Protein AF-A0A3P7ZIC5-F1 (afdb_monomer)

Mean predicted aligned error: 7.97 Å

Structure (mmCIF, N/CA/C/O backbone):
data_AF-A0A3P7ZIC5-F1
#
_entry.id   AF-A0A3P7ZIC5-F1
#
loop_
_atom_site.group_PDB
_atom_site.id
_atom_site.type_symbol
_atom_site.label_atom_id
_atom_site.label_alt_id
_atom_site.label_comp_id
_atom_site.label_asym_id
_atom_site.label_entity_id
_atom_site.label_seq_id
_atom_site.pdbx_PDB_ins_code
_atom_site.Cartn_x
_atom_site.Cartn_y
_atom_site.Cartn_z
_atom_site.occupancy
_atom_site.B_iso_or_equiv
_atom_site.auth_seq_id
_atom_site.auth_comp_id
_atom_site.auth_asym_id
_atom_site.auth_atom_id
_atom_site.pdbx_PDB_model_num
ATOM 1 N N . MET A 1 1 ? 13.393 28.901 -10.222 1.00 36.53 1 MET A N 1
ATOM 2 C CA . MET A 1 1 ? 13.685 27.794 -9.285 1.00 36.53 1 MET A CA 1
ATOM 3 C C . MET A 1 1 ? 13.068 28.163 -7.948 1.00 36.53 1 MET A C 1
ATOM 5 O O . MET A 1 1 ? 13.699 28.869 -7.178 1.00 36.53 1 MET A O 1
ATOM 9 N N . GLU A 1 2 ? 11.817 27.776 -7.706 1.00 38.22 2 GLU A N 1
ATOM 10 C CA . GLU A 1 2 ? 11.202 27.950 -6.387 1.00 38.22 2 GLU A CA 1
ATOM 11 C C . GLU A 1 2 ? 11.358 26.649 -5.602 1.00 38.22 2 GLU A C 1
ATOM 13 O O . GLU A 1 2 ? 10.866 25.595 -6.004 1.00 38.22 2 GLU A O 1
ATOM 18 N N . LEU A 1 3 ? 12.103 26.716 -4.499 1.00 48.34 3 LEU A N 1
ATOM 19 C CA . LEU A 1 3 ? 12.244 25.618 -3.556 1.00 48.34 3 LEU A CA 1
ATOM 20 C C . LEU A 1 3 ? 10.915 25.483 -2.802 1.00 48.34 3 LEU A C 1
ATOM 22 O O . LEU A 1 3 ? 10.653 26.211 -1.845 1.00 48.34 3 LEU A O 1
ATOM 26 N N . GLY A 1 4 ? 10.057 24.581 -3.281 1.00 40.44 4 GLY A N 1
ATOM 27 C CA . GLY A 1 4 ? 8.780 24.260 -2.654 1.00 40.44 4 GLY A CA 1
ATOM 28 C C . GLY A 1 4 ? 8.977 23.937 -1.175 1.00 40.44 4 GLY A C 1
ATOM 29 O O . GLY A 1 4 ? 9.650 22.967 -0.819 1.00 40.44 4 GLY A O 1
ATOM 30 N N . LYS A 1 5 ? 8.403 24.780 -0.315 1.00 40.00 5 LYS A N 1
ATOM 31 C CA . LYS A 1 5 ? 8.378 24.614 1.139 1.00 40.00 5 LYS A CA 1
ATOM 32 C C . LYS A 1 5 ? 7.772 23.244 1.454 1.00 40.00 5 LYS A C 1
ATOM 34 O O . LYS A 1 5 ? 6.562 23.066 1.349 1.00 40.00 5 LYS A O 1
ATOM 39 N N . LYS A 1 6 ? 8.597 22.266 1.842 1.00 45.06 6 LYS A N 1
ATOM 40 C CA . LYS A 1 6 ? 8.099 21.033 2.460 1.00 45.06 6 LYS A CA 1
ATOM 41 C C . LYS A 1 6 ? 7.495 21.438 3.797 1.00 45.06 6 LYS A C 1
ATOM 43 O O . LYS A 1 6 ? 8.227 21.698 4.748 1.00 45.06 6 LYS A O 1
ATOM 48 N N . SER A 1 7 ? 6.170 21.549 3.851 1.00 46.44 7 SER A N 1
ATOM 49 C CA . SER A 1 7 ? 5.444 21.671 5.109 1.00 46.44 7 SER A CA 1
ATOM 50 C C . SER A 1 7 ? 5.918 20.545 6.023 1.00 46.44 7 SER A C 1
ATOM 52 O O . SER A 1 7 ? 5.773 19.371 5.672 1.00 46.44 7 SER A O 1
ATOM 54 N N . LEU A 1 8 ? 6.509 20.892 7.165 1.00 52.94 8 LEU A N 1
ATOM 55 C CA . LEU A 1 8 ? 6.716 19.964 8.268 1.00 52.94 8 LEU A CA 1
ATOM 56 C C . LEU A 1 8 ? 5.323 19.576 8.772 1.00 52.94 8 LEU A C 1
ATOM 58 O O . LEU A 1 8 ? 4.796 20.176 9.700 1.00 52.94 8 LEU A O 1
ATOM 62 N N . GLN A 1 9 ? 4.682 18.626 8.0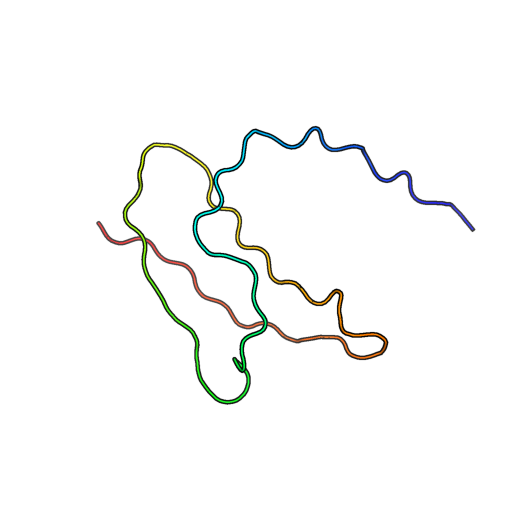90 1.00 55.53 9 GLN A N 1
ATOM 63 C CA . GLN A 1 9 ? 3.488 17.972 8.594 1.00 55.53 9 GLN A CA 1
ATOM 64 C C . GLN A 1 9 ? 3.915 17.289 9.885 1.00 55.53 9 GLN A C 1
ATOM 66 O O . GLN A 1 9 ? 4.689 16.330 9.868 1.00 55.53 9 GLN A O 1
ATOM 71 N N . GLN A 1 10 ? 3.467 17.851 11.002 1.00 55.28 10 GLN A N 1
ATOM 72 C CA . GLN A 1 10 ? 3.545 17.233 12.310 1.00 55.28 10 GLN A CA 1
ATOM 73 C C . GLN A 1 10 ? 2.973 15.820 12.158 1.00 55.28 10 GLN A C 1
ATOM 75 O O . GLN A 1 10 ? 1.784 15.655 11.888 1.00 55.28 10 GLN A O 1
ATOM 80 N N . ARG A 1 11 ? 3.845 14.805 12.188 1.00 65.62 11 ARG A N 1
ATOM 81 C CA . ARG A 1 11 ? 3.424 13.417 11.994 1.00 65.62 11 ARG A CA 1
ATOM 82 C C . ARG A 1 11 ? 2.537 13.066 13.178 1.00 65.62 11 ARG A C 1
ATOM 84 O O . ARG A 1 11 ? 3.020 13.024 14.307 1.00 65.62 11 ARG A O 1
ATOM 91 N N . LEU A 1 12 ? 1.247 12.873 12.919 1.00 74.75 12 LEU A N 1
ATOM 92 C CA . LEU A 1 12 ? 0.337 12.308 13.905 1.00 74.75 12 LEU A CA 1
ATOM 93 C C . LEU A 1 12 ? 0.919 10.966 14.388 1.00 74.75 12 LEU A C 1
ATOM 95 O O . LEU A 1 12 ? 1.535 10.262 13.576 1.00 74.75 12 LEU A O 1
ATOM 99 N N . PRO A 1 13 ? 0.748 10.599 15.671 1.00 82.69 13 PRO A N 1
ATOM 100 C CA . PRO A 1 13 ? 1.127 9.276 16.152 1.00 82.69 13 PRO A CA 1
ATOM 101 C C . PRO A 1 13 ? 0.498 8.215 15.242 1.00 82.69 13 PRO A C 1
ATOM 103 O O . PRO A 1 13 ? -0.721 8.156 15.109 1.00 82.69 13 PRO A O 1
ATOM 106 N N . THR A 1 14 ? 1.335 7.449 14.546 1.00 87.69 14 THR A N 1
ATOM 107 C CA . THR A 1 14 ? 0.912 6.426 13.585 1.00 87.69 14 THR A CA 1
ATOM 108 C C . THR A 1 14 ? 1.500 5.106 14.044 1.00 87.69 14 THR A C 1
ATOM 110 O O . THR A 1 14 ? 2.702 5.047 14.301 1.00 87.69 14 THR A O 1
ATOM 113 N N . ASP A 1 15 ? 0.663 4.080 14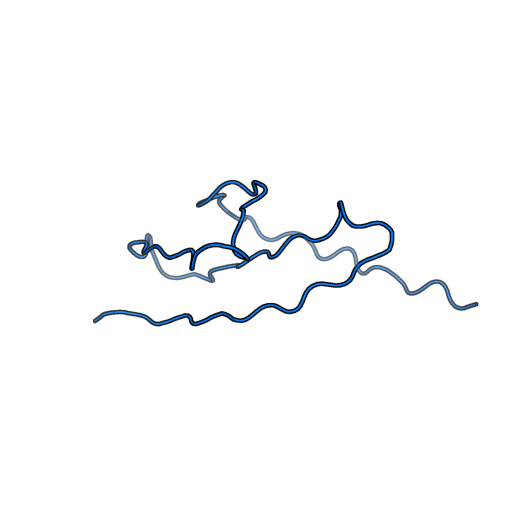.152 1.00 90.69 15 ASP A N 1
ATOM 114 C CA . ASP A 1 15 ? 1.111 2.727 14.462 1.00 90.69 15 ASP A CA 1
ATOM 115 C C . ASP A 1 15 ? 1.498 1.983 13.175 1.00 90.69 15 ASP A C 1
ATOM 117 O O . ASP A 1 15 ? 0.835 2.123 12.138 1.00 90.69 15 ASP A O 1
ATOM 121 N N . GLU A 1 16 ? 2.592 1.224 13.212 1.00 91.00 16 GLU A N 1
ATOM 122 C CA . GLU A 1 16 ? 3.099 0.501 12.043 1.00 91.00 16 GLU A CA 1
ATOM 123 C C . GLU A 1 16 ? 2.471 -0.886 11.978 1.00 91.00 16 GLU A C 1
ATOM 125 O O . GLU A 1 16 ? 2.916 -1.828 12.625 1.00 91.00 16 GLU A O 1
ATOM 130 N N . LEU A 1 17 ? 1.428 -1.011 11.157 1.00 91.94 17 LEU A N 1
ATOM 131 C CA . LEU A 1 17 ? 0.713 -2.274 11.041 1.00 91.94 17 LEU A CA 1
ATOM 132 C C . LEU A 1 17 ? 1.413 -3.286 10.126 1.00 91.94 17 LEU A C 1
ATOM 134 O O . LEU A 1 17 ? 1.543 -4.461 10.459 1.00 91.94 17 LEU A O 1
ATOM 138 N N . ILE A 1 18 ? 1.817 -2.839 8.936 1.00 92.31 18 ILE A N 1
ATOM 139 C CA . ILE A 1 18 ? 2.519 -3.670 7.958 1.00 92.31 18 ILE A CA 1
ATOM 140 C C . ILE A 1 18 ? 3.826 -2.967 7.618 1.00 92.31 18 ILE A C 1
ATOM 142 O O . ILE A 1 18 ? 3.781 -1.835 7.122 1.00 92.31 18 ILE A O 1
ATOM 146 N N . PRO A 1 19 ? 4.975 -3.632 7.819 1.00 92.00 19 PRO A N 1
ATOM 147 C CA . PRO A 1 19 ? 6.250 -3.026 7.513 1.00 92.00 19 PRO A CA 1
ATOM 148 C C . PRO A 1 19 ? 6.434 -2.826 6.012 1.00 92.00 19 PRO A C 1
ATOM 150 O O . PRO A 1 19 ? 6.038 -3.653 5.179 1.00 92.00 19 PRO A O 1
ATOM 153 N N . ILE A 1 20 ? 7.059 -1.703 5.661 1.00 90.62 20 ILE A N 1
ATOM 154 C CA . ILE A 1 20 ? 7.279 -1.315 4.268 1.00 90.62 20 ILE A CA 1
ATOM 155 C C . ILE A 1 20 ? 8.477 -2.083 3.722 1.00 90.62 20 ILE A C 1
ATOM 157 O O . ILE A 1 20 ? 9.631 -1.699 3.902 1.00 90.62 20 ILE A O 1
ATOM 161 N N . TYR A 1 21 ? 8.179 -3.150 2.989 1.00 91.94 21 TYR A N 1
ATOM 162 C CA . TYR A 1 21 ? 9.163 -3.922 2.241 1.00 91.94 21 TYR A CA 1
ATOM 163 C C . TYR A 1 21 ? 8.860 -3.917 0.748 1.00 91.94 21 TYR A C 1
ATOM 165 O O . TYR A 1 21 ? 7.724 -3.713 0.315 1.00 91.94 21 TYR A O 1
ATOM 173 N N . ARG A 1 22 ? 9.898 -4.167 -0.054 1.00 91.69 22 ARG A N 1
ATOM 174 C CA . ARG A 1 22 ? 9.753 -4.341 -1.498 1.00 91.69 22 ARG A CA 1
ATOM 175 C C . ARG A 1 22 ? 8.955 -5.618 -1.769 1.00 91.69 22 ARG A C 1
ATOM 177 O O . ARG A 1 22 ? 9.229 -6.657 -1.174 1.00 91.69 22 ARG A O 1
ATOM 184 N N . ARG A 1 23 ? 7.966 -5.524 -2.655 1.00 92.75 23 ARG A N 1
ATOM 185 C CA . ARG A 1 23 ? 7.107 -6.639 -3.064 1.00 92.75 23 ARG A CA 1
ATOM 186 C C . ARG A 1 23 ? 7.097 -6.745 -4.582 1.00 92.75 23 ARG A C 1
ATOM 188 O O . ARG A 1 23 ? 7.041 -5.720 -5.267 1.00 92.75 23 ARG A O 1
ATOM 195 N N . ASP A 1 24 ? 7.092 -7.967 -5.096 1.00 91.50 24 ASP A N 1
ATOM 196 C CA . ASP A 1 24 ? 7.050 -8.245 -6.533 1.00 91.50 24 ASP A CA 1
ATOM 197 C C . ASP A 1 24 ? 5.612 -8.231 -7.078 1.00 91.50 24 ASP A C 1
ATOM 199 O O . ASP A 1 24 ? 5.168 -9.135 -7.770 1.00 91.50 24 ASP A O 1
ATOM 203 N N . CYS A 1 25 ? 4.866 -7.148 -6.830 1.00 89.31 25 CYS A N 1
ATOM 204 C CA . CYS A 1 25 ? 3.449 -7.032 -7.221 1.00 89.31 25 CYS A CA 1
ATOM 205 C C . CYS A 1 25 ? 3.199 -6.924 -8.741 1.00 89.31 25 CYS A C 1
ATOM 207 O O . CYS A 1 25 ? 2.082 -6.660 -9.177 1.00 89.31 25 CYS A O 1
ATOM 209 N N . HIS A 1 26 ? 4.254 -7.030 -9.550 1.00 89.44 26 HIS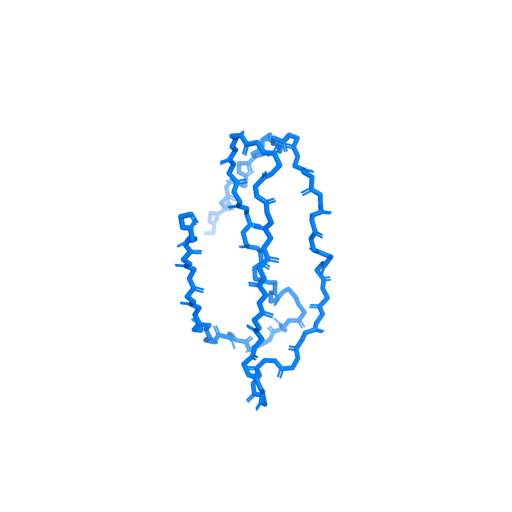 A N 1
ATOM 210 C CA . HIS A 1 26 ? 4.163 -7.056 -11.008 1.00 89.44 26 HIS A CA 1
ATOM 211 C C . HIS A 1 26 ? 4.007 -8.483 -11.547 1.00 89.44 26 HIS A C 1
ATOM 213 O O . HIS A 1 26 ? 3.572 -8.642 -12.684 1.00 89.44 26 HIS A O 1
ATOM 219 N N . THR A 1 27 ? 4.361 -9.498 -10.754 1.00 95.00 27 THR A N 1
ATOM 220 C CA . THR A 1 27 ? 4.158 -10.910 -11.097 1.00 95.00 27 THR A CA 1
ATOM 221 C C . THR A 1 27 ? 2.845 -11.428 -10.526 1.00 95.00 27 THR A C 1
ATOM 223 O O . THR A 1 27 ? 2.147 -12.181 -11.196 1.00 95.00 27 THR A O 1
ATOM 226 N N . GLU A 1 28 ? 2.485 -10.996 -9.314 1.00 93.75 28 GLU A N 1
ATOM 227 C CA . GLU A 1 28 ? 1.306 -11.476 -8.592 1.00 93.75 28 GLU A CA 1
ATOM 228 C C . GLU A 1 28 ? 0.576 -10.342 -7.866 1.00 93.75 28 GLU A C 1
ATOM 230 O O . GLU A 1 28 ? 1.176 -9.360 -7.424 1.00 93.75 28 GLU A O 1
ATOM 235 N N . VAL A 1 29 ? -0.744 -10.483 -7.717 1.00 94.75 29 VAL A N 1
ATOM 236 C CA . VAL A 1 29 ? -1.554 -9.522 -6.963 1.00 94.75 29 VAL A CA 1
ATOM 237 C C . VAL A 1 29 ? -1.320 -9.731 -5.470 1.00 94.75 29 VAL A C 1
ATOM 239 O O . VAL A 1 29 ? -1.617 -10.793 -4.931 1.00 94.75 29 VAL A O 1
ATOM 242 N N . TYR A 1 30 ? -0.840 -8.694 -4.787 1.00 94.62 30 TYR A N 1
ATOM 243 C CA . TYR A 1 30 ? -0.709 -8.711 -3.334 1.00 94.62 30 TYR A CA 1
ATOM 244 C C . TYR A 1 30 ? -2.017 -8.280 -2.661 1.00 94.62 30 TYR A C 1
ATOM 246 O O . TYR A 1 30 ? -2.554 -7.210 -2.961 1.00 94.62 30 TYR A O 1
ATOM 254 N N . CYS A 1 31 ? -2.512 -9.091 -1.727 1.00 95.00 31 CYS A N 1
ATOM 255 C CA . CYS A 1 31 ? -3.743 -8.833 -0.983 1.00 95.00 31 CYS A CA 1
ATOM 256 C C . CYS A 1 31 ? -3.595 -9.168 0.506 1.00 95.00 31 CYS A C 1
ATOM 258 O O . CYS A 1 31 ? -2.759 -9.980 0.897 1.00 95.00 31 CYS A O 1
ATOM 260 N N . GLY A 1 32 ? -4.444 -8.563 1.333 1.00 93.88 32 GLY A N 1
ATOM 261 C CA . GLY A 1 32 ? -4.517 -8.838 2.764 1.00 93.88 32 GLY A CA 1
ATOM 262 C C . GLY A 1 32 ? -5.721 -8.156 3.405 1.00 93.88 32 GLY A C 1
ATOM 263 O O . GLY A 1 32 ? -6.384 -7.330 2.775 1.00 93.88 32 GLY A O 1
ATOM 264 N N . SER A 1 33 ? -5.992 -8.504 4.657 1.00 95.19 33 SER A N 1
ATOM 265 C CA . SER A 1 33 ? -7.035 -7.897 5.483 1.00 95.19 33 SER A CA 1
ATOM 266 C C . SER A 1 33 ? -6.486 -7.569 6.867 1.00 95.19 33 SER A C 1
ATOM 268 O O . SER A 1 33 ? -5.453 -8.091 7.286 1.00 95.19 33 SER A O 1
ATOM 270 N N . HIS A 1 34 ? -7.172 -6.674 7.571 1.00 95.00 34 HIS A N 1
ATOM 271 C CA . HIS A 1 34 ? -6.849 -6.337 8.946 1.00 95.00 34 HIS A CA 1
ATOM 272 C C . HIS A 1 34 ? -8.115 -5.952 9.706 1.00 95.00 34 HIS A C 1
ATOM 274 O O . HIS A 1 34 ? -8.944 -5.204 9.187 1.00 95.00 34 HIS A O 1
ATOM 280 N N . GLN A 1 35 ? -8.252 -6.449 10.934 1.00 95.25 35 GLN A N 1
ATOM 281 C CA . GLN A 1 35 ? -9.371 -6.107 11.803 1.00 95.25 35 GLN A CA 1
ATOM 282 C C . GLN A 1 35 ? -9.168 -4.716 12.401 1.00 95.25 35 GLN A C 1
ATOM 284 O O . GLN A 1 35 ? -8.088 -4.399 12.889 1.00 95.25 35 GLN A O 1
ATOM 289 N N . TYR A 1 36 ? -10.199 -3.874 12.382 1.00 93.38 36 TYR A N 1
ATOM 290 C CA . TYR A 1 36 ? -10.082 -2.521 12.920 1.00 93.38 36 TYR A CA 1
ATOM 291 C C . TYR A 1 36 ? -9.784 -2.556 14.425 1.00 93.38 36 TYR A C 1
ATOM 293 O O . TYR A 1 36 ? -10.593 -3.094 15.181 1.00 93.38 36 TYR A O 1
ATOM 301 N N . PRO A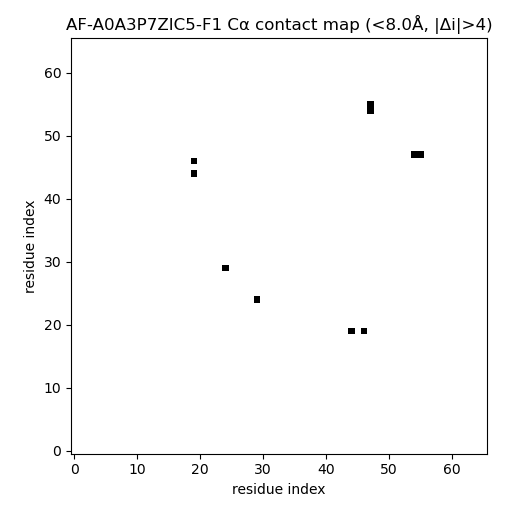 1 37 ? -8.653 -1.978 14.878 1.00 91.56 37 PRO A N 1
ATOM 302 C CA . PRO A 1 37 ? -8.315 -1.941 16.297 1.00 91.56 37 PRO A CA 1
ATOM 303 C C . PRO A 1 37 ? -9.146 -0.882 17.037 1.00 91.56 37 PRO A C 1
ATOM 305 O O . PRO A 1 37 ? -9.254 -0.907 18.257 1.00 91.56 37 PRO A O 1
ATOM 308 N N . GLY A 1 38 ? -9.742 0.055 16.296 1.00 92.06 38 GLY A N 1
ATOM 309 C CA . GLY A 1 38 ? -10.575 1.134 16.801 1.00 92.06 38 GLY A CA 1
ATOM 310 C C . GLY A 1 38 ? -10.912 2.129 15.693 1.00 92.06 38 GLY A C 1
ATOM 311 O O . GLY A 1 38 ? -10.636 1.892 14.514 1.00 92.06 38 GLY A O 1
ATOM 312 N N . VAL A 1 39 ? -11.503 3.260 16.079 1.00 93.12 39 VAL A N 1
ATOM 313 C CA . VAL A 1 39 ? -11.780 4.368 15.158 1.00 93.12 39 VAL A CA 1
ATOM 314 C C . VAL A 1 39 ? -10.471 5.076 14.822 1.00 93.12 39 VAL A C 1
ATOM 316 O O . VAL A 1 39 ? -9.743 5.508 15.713 1.00 93.12 39 VAL A O 1
ATOM 319 N N . GLY A 1 40 ? -10.177 5.214 13.534 1.00 91.88 40 GLY A N 1
ATOM 320 C CA . GLY A 1 40 ? -8.943 5.837 13.078 1.00 91.88 40 GLY A CA 1
ATOM 321 C C . GLY A 1 40 ? -8.859 5.914 11.562 1.00 91.88 40 GLY A C 1
ATOM 322 O O . GLY A 1 40 ? -9.846 5.715 10.854 1.00 91.88 40 GLY A O 1
ATOM 323 N N . VAL A 1 41 ? -7.660 6.212 11.065 1.00 92.62 41 VAL A N 1
ATOM 324 C CA . VAL A 1 41 ? -7.382 6.355 9.634 1.00 92.62 41 VAL A CA 1
ATOM 325 C C . VAL A 1 41 ? -6.267 5.397 9.242 1.00 92.62 41 VAL A C 1
ATOM 327 O O . VAL A 1 41 ? -5.181 5.432 9.816 1.00 92.62 41 VAL A O 1
ATOM 330 N N . TYR A 1 42 ? -6.521 4.567 8.232 1.00 93.69 42 TYR A N 1
ATOM 331 C CA . TYR A 1 42 ? -5.484 3.751 7.609 1.00 93.69 42 TYR A CA 1
ATOM 332 C C . TYR A 1 42 ? -4.671 4.582 6.621 1.00 93.69 42 TYR A C 1
ATOM 334 O O . TYR A 1 42 ? -5.228 5.247 5.748 1.00 93.69 42 TYR A O 1
ATOM 342 N N . VAL A 1 43 ? -3.345 4.492 6.720 1.00 92.94 43 VAL A N 1
ATOM 343 C CA . VAL A 1 43 ? -2.417 5.124 5.779 1.00 92.94 43 VAL A CA 1
ATOM 344 C C . VAL A 1 43 ? -1.737 4.039 4.952 1.00 92.94 43 VAL A C 1
ATOM 346 O O . VAL A 1 43 ? -0.878 3.312 5.442 1.00 92.94 43 VAL A O 1
ATOM 349 N N . PHE A 1 44 ? -2.103 3.943 3.674 1.00 93.62 44 PHE A N 1
ATOM 350 C CA . PHE A 1 44 ? -1.451 3.040 2.727 1.00 93.62 44 PHE A CA 1
ATOM 351 C C . PHE A 1 44 ? -0.284 3.760 2.053 1.00 93.62 44 PHE A C 1
ATOM 353 O O . PHE A 1 44 ? -0.483 4.650 1.224 1.00 93.62 44 PHE A O 1
ATOM 360 N N . LYS A 1 45 ? 0.947 3.381 2.410 1.00 92.50 45 LYS A N 1
ATOM 361 C CA . LYS A 1 45 ? 2.158 3.955 1.818 1.00 92.50 45 LYS A CA 1
ATOM 362 C C . LYS A 1 45 ? 2.693 3.063 0.695 1.00 92.50 45 LYS A C 1
ATOM 364 O O . LYS A 1 45 ? 3.226 1.988 0.944 1.00 92.50 45 LYS A O 1
ATOM 369 N N . PHE A 1 46 ? 2.620 3.563 -0.537 1.00 94.06 46 PHE A N 1
ATOM 370 C CA . PHE A 1 46 ? 3.254 2.951 -1.706 1.00 94.06 46 PHE A CA 1
ATOM 371 C C . PHE A 1 46 ? 4.603 3.625 -1.968 1.00 94.06 46 PHE A C 1
ATOM 373 O O . PHE A 1 46 ? 4.663 4.762 -2.437 1.00 94.06 46 PHE A O 1
ATOM 380 N N . ASP A 1 47 ? 5.693 2.946 -1.608 1.00 94.00 47 ASP A N 1
ATOM 381 C CA . ASP A 1 47 ? 7.037 3.525 -1.633 1.00 94.00 47 ASP A CA 1
ATOM 382 C C . ASP A 1 47 ? 7.771 3.221 -2.953 1.00 94.00 47 ASP A C 1
ATOM 384 O O . ASP A 1 47 ? 8.018 2.065 -3.293 1.00 94.00 47 ASP A O 1
ATOM 388 N N . ASN A 1 48 ? 8.140 4.269 -3.696 1.00 94.25 48 ASN A N 1
ATOM 389 C CA . ASN A 1 48 ? 8.963 4.180 -4.911 1.00 94.25 48 ASN A CA 1
ATOM 390 C C . ASN A 1 48 ? 10.323 4.892 -4.756 1.00 94.25 48 ASN A C 1
ATOM 392 O O . ASN A 1 48 ? 10.980 5.177 -5.757 1.00 94.2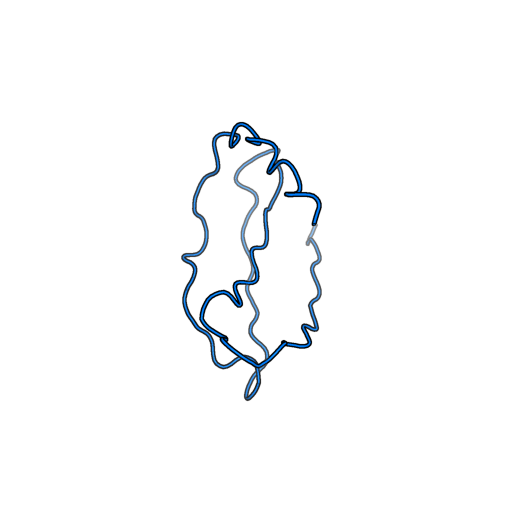5 48 ASN A O 1
ATOM 396 N N . SER A 1 49 ? 10.757 5.188 -3.526 1.00 91.69 49 SER A N 1
ATOM 397 C CA . SER A 1 49 ? 11.989 5.950 -3.245 1.00 91.69 49 SER A CA 1
ATOM 398 C C . SER A 1 49 ? 13.273 5.298 -3.771 1.00 91.69 49 SER A C 1
ATOM 400 O O . SER A 1 49 ? 14.246 5.995 -4.038 1.00 91.69 49 SER A O 1
ATOM 402 N N . PHE A 1 50 ? 13.269 3.982 -3.998 1.00 89.38 50 PHE A N 1
ATOM 403 C CA . PHE A 1 50 ? 14.404 3.250 -4.571 1.00 89.38 50 PHE A CA 1
ATOM 404 C C . PHE A 1 50 ? 14.534 3.378 -6.098 1.00 89.38 50 PHE A C 1
ATOM 406 O O . PHE A 1 50 ? 15.539 2.949 -6.665 1.00 89.38 50 PHE A O 1
ATOM 413 N N . SER A 1 51 ? 13.526 3.905 -6.799 1.00 87.56 51 SER A N 1
ATOM 414 C CA . SER A 1 51 ? 13.587 4.036 -8.257 1.00 87.56 51 SER A CA 1
ATOM 415 C C . SER A 1 51 ? 14.209 5.371 -8.656 1.00 87.56 51 SER A C 1
ATOM 417 O O . SER A 1 51 ? 13.575 6.410 -8.525 1.00 87.56 51 SER A O 1
ATOM 419 N N . LEU A 1 52 ? 15.413 5.330 -9.231 1.00 88.88 52 LEU A N 1
ATOM 420 C CA . LEU A 1 52 ? 16.108 6.535 -9.705 1.00 88.88 52 LEU A CA 1
ATOM 421 C C . LEU A 1 52 ? 15.500 7.121 -10.992 1.00 88.88 52 LEU A C 1
ATOM 423 O O . LEU A 1 52 ? 15.457 8.333 -11.155 1.00 88.88 52 LEU A O 1
ATOM 427 N N . TRP A 1 53 ? 15.007 6.266 -11.897 1.00 93.19 53 TRP A N 1
ATOM 428 C CA . TRP A 1 53 ? 14.611 6.683 -13.256 1.00 93.19 53 TRP A CA 1
ATOM 429 C C . TRP A 1 53 ? 13.243 6.161 -13.708 1.00 93.19 53 TRP A C 1
ATOM 431 O O . TRP A 1 53 ? 12.805 6.429 -14.823 1.00 93.19 53 TRP A O 1
ATOM 441 N N . ARG A 1 54 ? 12.576 5.342 -12.886 1.00 92.06 54 ARG A N 1
ATOM 442 C CA . ARG A 1 54 ? 11.366 4.611 -13.292 1.00 92.06 54 ARG A CA 1
ATOM 443 C C . ARG A 1 54 ? 10.198 4.913 -12.366 1.00 92.06 54 ARG A C 1
ATOM 445 O O . ARG A 1 54 ? 10.174 4.470 -11.216 1.00 92.06 54 ARG A O 1
ATOM 452 N N . SER A 1 55 ? 9.183 5.564 -12.917 1.00 94.38 55 SER A N 1
ATOM 453 C CA . SER A 1 55 ? 7.858 5.652 -12.304 1.00 94.38 55 SER A CA 1
ATOM 454 C C . SER A 1 55 ? 7.200 4.270 -12.213 1.00 94.38 55 SER A C 1
ATOM 456 O O . SER A 1 55 ? 7.637 3.307 -12.856 1.00 94.38 55 SER A O 1
ATOM 458 N N . LYS A 1 56 ? 6.157 4.159 -11.390 1.00 93.56 56 LYS A N 1
ATOM 459 C CA . LYS A 1 56 ? 5.347 2.947 -11.241 1.00 93.56 56 LYS A CA 1
ATOM 460 C C . LYS A 1 56 ? 3.883 3.299 -11.450 1.00 93.56 56 LYS A C 1
ATOM 462 O O . LYS A 1 56 ? 3.416 4.305 -10.927 1.00 93.56 56 LYS A O 1
ATOM 467 N N . TRP A 1 57 ? 3.190 2.450 -12.195 1.00 94.50 57 TRP A N 1
ATOM 468 C CA . TRP A 1 57 ? 1.736 2.434 -12.225 1.00 94.50 57 TRP A CA 1
ATOM 469 C C . TRP A 1 57 ? 1.256 1.521 -11.105 1.00 94.50 57 TRP A C 1
ATOM 471 O O . TRP A 1 57 ? 1.793 0.427 -10.934 1.00 94.50 57 TRP A O 1
ATOM 481 N N . LEU A 1 58 ? 0.286 1.992 -10.329 1.00 95.12 58 LEU A N 1
ATOM 482 C CA . LEU A 1 58 ? -0.252 1.271 -9.188 1.00 95.12 58 LEU A CA 1
ATOM 483 C C . LEU A 1 58 ? -1.754 1.092 -9.375 1.00 95.12 58 LEU A C 1
ATOM 485 O O . LEU A 1 58 ? -2.499 2.068 -9.430 1.00 95.12 58 LEU A O 1
ATOM 489 N N . TYR A 1 59 ? -2.180 -0.163 -9.407 1.00 96.94 59 TYR A N 1
ATOM 490 C CA . TYR A 1 59 ? -3.584 -0.541 -9.358 1.00 96.94 59 TYR A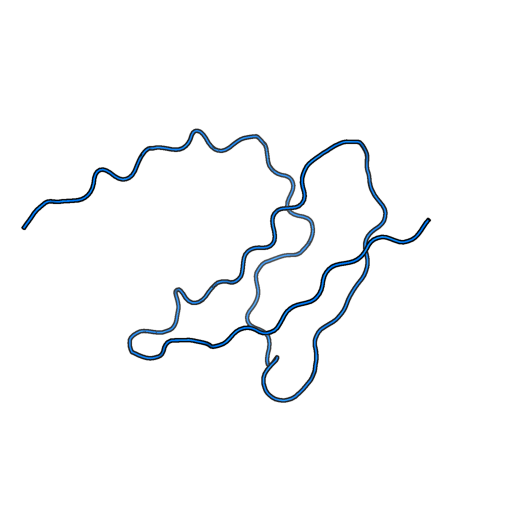 CA 1
ATOM 491 C C . TYR A 1 59 ? -3.867 -1.070 -7.957 1.00 96.94 59 TYR A C 1
ATOM 493 O O . TYR A 1 59 ? -3.197 -1.994 -7.499 1.00 96.94 59 TYR A O 1
ATOM 501 N N . TYR A 1 60 ? -4.823 -0.464 -7.257 1.00 97.00 60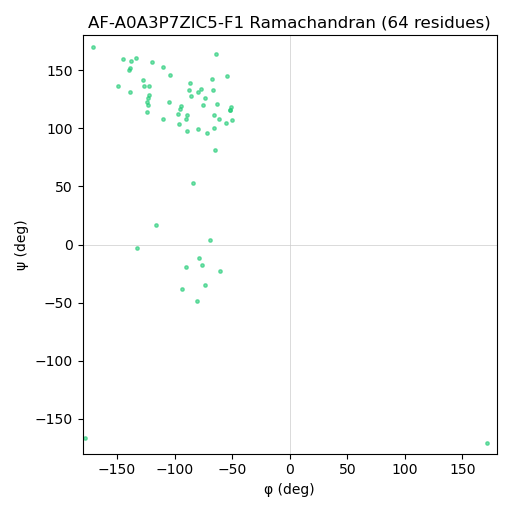 TYR A N 1
ATOM 502 C CA . TYR A 1 60 ? -5.180 -0.857 -5.898 1.00 97.00 60 TYR A CA 1
ATOM 503 C C . TYR A 1 60 ? -6.696 -0.833 -5.714 1.00 97.00 60 TYR A C 1
ATOM 505 O O . TYR A 1 60 ? -7.409 -0.074 -6.371 1.00 97.00 60 TYR A O 1
ATOM 513 N N . ARG A 1 61 ? -7.185 -1.674 -4.803 1.00 96.88 61 ARG A N 1
ATOM 514 C CA . ARG A 1 61 ? -8.578 -1.692 -4.362 1.00 96.88 61 ARG A CA 1
ATOM 515 C C . ARG A 1 61 ? -8.602 -1.887 -2.857 1.00 96.88 61 ARG A C 1
ATOM 517 O O . ARG A 1 6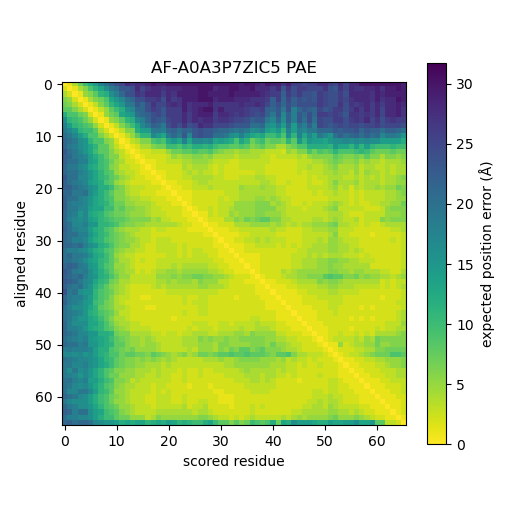1 ? -7.949 -2.788 -2.344 1.00 96.88 61 ARG A O 1
ATOM 524 N N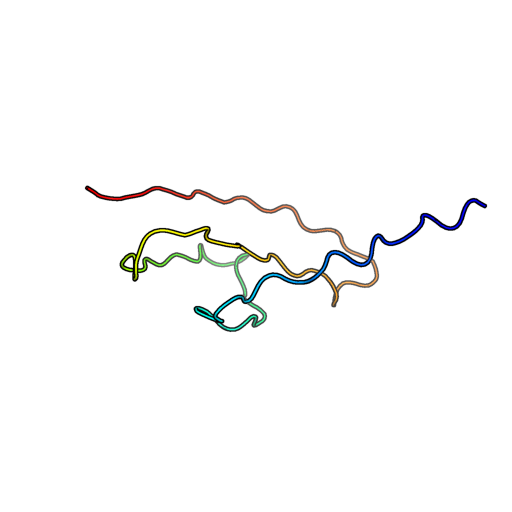 . ILE A 1 62 ? -9.372 -1.051 -2.174 1.00 96.56 62 ILE A N 1
ATOM 525 C CA . ILE A 1 62 ? -9.602 -1.136 -0.733 1.00 96.56 62 ILE A CA 1
ATOM 526 C C . ILE A 1 62 ? -11.106 -1.264 -0.529 1.00 96.56 62 ILE A C 1
ATOM 528 O O . ILE A 1 62 ? -11.889 -0.585 -1.193 1.00 96.56 62 ILE A O 1
ATOM 532 N N . PHE A 1 63 ? -11.505 -2.160 0.361 1.00 96.44 63 PHE A N 1
ATOM 533 C CA . PHE A 1 63 ? -12.888 -2.349 0.768 1.00 96.44 63 PHE A CA 1
ATOM 534 C C . PHE A 1 63 ? -12.921 -2.711 2.251 1.00 96.44 63 PHE A C 1
ATOM 536 O O . PHE A 1 63 ? -11.915 -3.143 2.813 1.00 96.44 63 PHE A O 1
ATOM 543 N N . TYR A 1 64 ? -14.076 -2.513 2.873 1.00 96.06 64 TYR A N 1
ATOM 544 C CA . TYR A 1 64 ? -14.349 -2.969 4.227 1.00 96.06 64 TYR A CA 1
ATOM 545 C C . TYR A 1 64 ? -15.359 -4.110 4.177 1.00 96.06 64 TYR A C 1
ATOM 547 O O . TYR A 1 64 ? -16.150 -4.216 3.237 1.00 96.06 64 TYR A O 1
ATOM 555 N N . THR A 1 65 ? -15.303 -4.975 5.177 1.00 94.00 65 THR A N 1
ATOM 556 C CA . THR A 1 65 ? -16.320 -5.994 5.425 1.00 94.00 65 THR A CA 1
ATOM 557 C C . THR A 1 65 ? -17.176 -5.541 6.599 1.00 94.00 65 THR A C 1
ATOM 559 O O . THR A 1 65 ? -16.670 -4.858 7.492 1.00 94.00 65 THR A O 1
ATOM 562 N N . HIS A 1 66 ? -18.463 -5.878 6.556 1.00 79.38 66 HIS A N 1
ATOM 563 C CA . HIS A 1 66 ? -19.379 -5.664 7.674 1.00 79.38 66 HIS A CA 1
ATOM 564 C C . HIS A 1 66 ? -19.098 -6.629 8.825 1.00 79.38 66 HIS A C 1
ATOM 566 O O . HIS A 1 66 ? -18.650 -7.763 8.536 1.00 79.38 66 HIS A O 1
#

InterPro domains:
  IPR009038 GOLD domain [PF13897] (10-65)
  IPR036598 GOLD domain superfamily [SSF101576] (16-65)
  IPR052269 Golgi apparatus maintenance and PI4KB interaction protein [PTHR22973] (2-65)

Foldseek 3Di:
DDPPPPPPPPDDDDDCDDDDDDDPCVVDPDDDDDDDPDDDDDDDDDDPPPDPDDDDDDDDDDDDDD

Radius of gyration: 15.72 Å; Cα contacts (8 Å, |Δi|>4): 5; chains: 1; bounding box: 36×39×30 Å

Secondary structure (DSSP, 8-state):
----------------SS------TTTS---------SS---------TT-SS-------------

Organism: NCBI:txid31246

Sequence (66 aa):
MELGKKSLQQRLPTDELIPIYRRDCHTEVYCGSHQYPGVGVYVFKFDNSFSLWRSKWLYYRIFYTH

pLDDT: mean 84.85, std 17.37, range [36.53, 97.0]

Solvent-accessible surface area (backbone atoms only — not comparable to full-atom values): 5423 Å² total; per-residue (Å²): 140,80,83,77,79,77,74,83,70,79,77,68,96,73,83,88,86,71,82,94,68,95,72,71,61,87,82,44,88,83,84,87,86,79,81,78,93,65,94,82,82,88,82,88,82,85,85,62,87,87,47,90,87,58,89,80,89,83,89,85,86,86,84,83,83,135